Protein AF-A0A1Z3N7N1-F1 (afdb_monomer_lite)

Sequence (97 aa):
MLLFYGNQMNMKKEEVLTTESSKVESWERWWHALSISDTLLSRAEEDPSMKEICNYLESIEVVFEDACDPADDFKAYAIRSLCQAVRRTLKNKQEST

Organism: Bdellovibrio bacteriovorus (NCBI:txid959)

Radius of gyration: 23.08 Å; chains: 1; bounding box: 68×18×72 Å

Secondary structure (DSSP, 8-state):
---------SSSSSSSSSTTHHHHHHHHHHHHHHHHHHHHHHTGGG---HHHHHHHHHHHHHHTTTTT-HHHHHHHHHHHHHHHHHHHHHHHHHHT-

Structure (mmCIF, N/CA/C/O backbone):
data_AF-A0A1Z3N7N1-F1
#
_entry.id   AF-A0A1Z3N7N1-F1
#
loop_
_atom_site.group_PDB
_atom_site.id
_atom_site.type_symbol
_atom_site.label_atom_id
_atom_site.label_alt_id
_atom_site.label_comp_id
_atom_site.label_asym_id
_atom_site.label_entity_id
_atom_site.label_seq_id
_atom_site.pdbx_PDB_ins_code
_atom_site.Cartn_x
_atom_site.Cartn_y
_atom_site.Cartn_z
_atom_site.occupancy
_atom_site.B_iso_or_equiv
_atom_site.auth_seq_id
_atom_site.auth_comp_id
_atom_site.auth_asym_id
_atom_site.auth_atom_id
_atom_site.pdbx_PDB_model_num
ATOM 1 N N . MET A 1 1 ? 43.274 11.028 -53.923 1.00 36.19 1 MET A N 1
ATOM 2 C CA . MET A 1 1 ? 44.285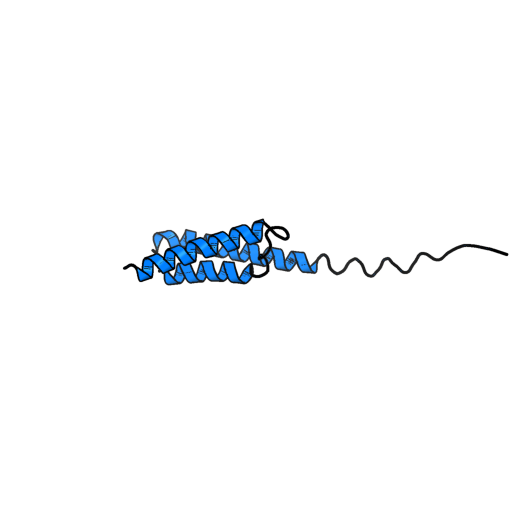 10.249 -53.183 1.00 36.19 1 MET A CA 1
ATOM 3 C C . MET A 1 1 ? 43.846 10.232 -51.723 1.00 36.19 1 MET A C 1
ATOM 5 O O . MET A 1 1 ? 43.769 11.293 -51.121 1.00 36.19 1 MET A O 1
ATOM 9 N N . LEU A 1 2 ? 43.411 9.067 -51.237 1.00 41.03 2 LEU A N 1
ATOM 10 C CA . LEU A 1 2 ? 43.089 8.777 -49.832 1.00 41.03 2 LEU A CA 1
ATOM 11 C C . LEU A 1 2 ? 44.346 8.897 -48.968 1.00 41.03 2 LEU A C 1
ATOM 13 O O . LEU A 1 2 ? 45.366 8.389 -49.415 1.00 41.03 2 LEU A O 1
ATOM 17 N N . LEU A 1 3 ? 44.235 9.403 -47.733 1.00 37.75 3 LEU A N 1
ATOM 18 C CA . LEU A 1 3 ? 44.868 8.786 -46.560 1.00 37.75 3 LEU A CA 1
ATOM 19 C C . LEU A 1 3 ? 44.026 9.032 -45.291 1.00 37.75 3 LEU A C 1
ATOM 21 O O . LEU A 1 3 ? 43.478 10.108 -45.074 1.00 37.75 3 LEU A O 1
ATOM 25 N N . PHE A 1 4 ? 43.903 7.948 -44.528 1.00 40.81 4 PHE A N 1
ATOM 26 C CA . PHE A 1 4 ? 43.105 7.689 -43.329 1.00 40.81 4 PHE A CA 1
ATOM 27 C C . PHE A 1 4 ? 43.840 8.084 -42.027 1.00 40.81 4 PHE A C 1
ATOM 29 O O . PHE A 1 4 ? 45.042 8.334 -42.056 1.00 40.81 4 PHE A O 1
ATOM 36 N N . TYR A 1 5 ? 43.114 7.946 -40.903 1.00 39.53 5 TYR A N 1
ATOM 37 C CA . TYR A 1 5 ? 43.509 8.019 -39.478 1.00 39.53 5 TYR A CA 1
ATOM 38 C C . TYR A 1 5 ? 43.586 9.442 -38.905 1.00 39.53 5 TYR A C 1
ATOM 40 O O . TYR A 1 5 ? 44.293 10.291 -39.415 1.00 39.53 5 TYR A O 1
ATOM 48 N N . GLY A 1 6 ? 42.916 9.812 -37.818 1.00 37.34 6 GLY A N 1
ATOM 49 C CA . GLY A 1 6 ? 42.147 9.076 -36.826 1.00 37.34 6 GLY A CA 1
ATOM 50 C C . GLY A 1 6 ? 42.203 9.909 -35.548 1.00 37.34 6 GLY A C 1
ATOM 51 O O . GLY A 1 6 ? 43.289 10.202 -35.064 1.00 37.34 6 GLY A O 1
ATOM 52 N N . ASN A 1 7 ? 41.058 10.321 -35.007 1.00 38.09 7 ASN A N 1
ATOM 53 C CA . ASN A 1 7 ? 40.993 10.723 -33.605 1.00 38.09 7 ASN A CA 1
ATOM 54 C C . ASN A 1 7 ? 39.608 10.380 -33.049 1.00 38.09 7 ASN A C 1
ATOM 56 O O . ASN A 1 7 ? 38.735 11.225 -32.868 1.00 38.09 7 ASN A O 1
ATOM 60 N N . GLN A 1 8 ? 39.409 9.077 -32.833 1.00 44.84 8 GLN A N 1
ATOM 61 C CA . GLN A 1 8 ? 38.354 8.531 -31.986 1.00 44.84 8 GLN A CA 1
ATOM 62 C C . GLN A 1 8 ? 38.617 8.926 -30.525 1.00 44.84 8 GLN A C 1
ATOM 64 O O . GLN A 1 8 ? 38.993 8.082 -29.726 1.00 44.84 8 GLN A O 1
ATOM 69 N N . MET A 1 9 ? 38.450 10.190 -30.148 1.00 42.69 9 MET A N 1
ATOM 70 C CA . MET A 1 9 ? 38.419 10.582 -28.734 1.00 42.69 9 MET A CA 1
ATOM 71 C C . MET A 1 9 ? 37.537 11.811 -28.548 1.00 42.69 9 MET A C 1
ATOM 73 O O . MET A 1 9 ? 38.020 12.875 -28.190 1.00 42.69 9 MET A O 1
ATOM 77 N N . ASN A 1 10 ? 36.235 11.681 -28.822 1.00 44.81 10 ASN A N 1
ATOM 78 C CA . ASN A 1 10 ? 35.254 12.643 -28.302 1.00 44.81 10 ASN A CA 1
ATOM 79 C C . ASN A 1 10 ? 33.804 12.128 -28.249 1.00 44.81 10 ASN A C 1
ATOM 81 O O . ASN A 1 10 ? 32.866 12.897 -28.385 1.00 44.81 10 ASN A O 1
ATOM 85 N N . MET A 1 11 ? 33.599 10.824 -28.037 1.00 42.53 11 MET A N 1
ATOM 86 C CA . MET A 1 11 ? 32.250 10.245 -27.881 1.00 42.53 11 MET A CA 1
ATOM 87 C C . MET A 1 11 ? 32.150 9.282 -26.689 1.00 42.53 11 MET A C 1
ATOM 89 O O . MET A 1 11 ? 31.469 8.270 -26.761 1.00 42.53 11 MET A O 1
ATOM 93 N N . LYS A 1 12 ? 32.883 9.536 -25.597 1.00 42.09 12 LYS A N 1
ATOM 94 C CA . LYS A 1 12 ? 32.857 8.667 -24.399 1.00 42.09 12 LYS A CA 1
ATOM 95 C C . LYS A 1 12 ? 32.613 9.394 -23.073 1.00 42.09 12 LYS A C 1
ATOM 97 O O . LYS A 1 12 ? 32.869 8.820 -22.023 1.00 42.09 12 LYS A O 1
ATOM 102 N N . LYS A 1 13 ? 32.145 10.646 -23.085 1.00 44.41 13 LYS A N 1
ATOM 103 C CA . LYS A 1 13 ? 31.934 11.412 -21.840 1.00 44.41 13 LYS A CA 1
ATOM 104 C C . LYS A 1 13 ? 30.498 11.838 -21.538 1.00 44.41 13 LYS A C 1
ATOM 106 O O . LYS A 1 13 ? 30.293 12.441 -20.495 1.00 44.41 13 LYS A O 1
ATOM 111 N N . GLU A 1 14 ? 29.518 11.460 -22.355 1.00 42.94 14 GLU A N 1
ATOM 112 C CA . GLU A 1 14 ? 28.105 11.816 -22.117 1.00 42.94 14 GLU A CA 1
ATOM 113 C C . GLU A 1 14 ? 27.178 10.617 -21.854 1.00 42.94 14 GLU A C 1
ATOM 115 O O . GLU A 1 14 ? 25.966 10.753 -21.921 1.00 42.94 14 GLU A O 1
ATOM 120 N N . GLU A 1 15 ? 27.716 9.448 -21.491 1.00 42.44 15 GLU A N 1
ATOM 121 C CA . GLU A 1 15 ? 26.897 8.243 -21.245 1.00 42.44 15 GLU A CA 1
ATOM 122 C C . GLU A 1 15 ? 26.946 7.710 -19.800 1.00 42.44 15 GLU A C 1
ATOM 124 O O . GLU A 1 15 ? 26.544 6.580 -19.546 1.00 42.44 15 GLU A O 1
ATOM 129 N N . VAL A 1 16 ? 27.433 8.492 -18.825 1.00 44.69 16 VAL A N 1
ATOM 130 C CA . VAL A 1 16 ? 27.685 7.982 -17.452 1.00 44.69 16 VAL A CA 1
ATOM 131 C C . VAL A 1 16 ? 26.936 8.747 -16.347 1.00 44.69 16 VAL A C 1
ATOM 133 O O . VAL A 1 16 ? 27.213 8.548 -15.174 1.00 44.69 16 VAL A O 1
ATOM 136 N N . LEU A 1 17 ? 25.958 9.604 -16.665 1.00 42.44 17 LEU A N 1
ATOM 137 C CA . LEU A 1 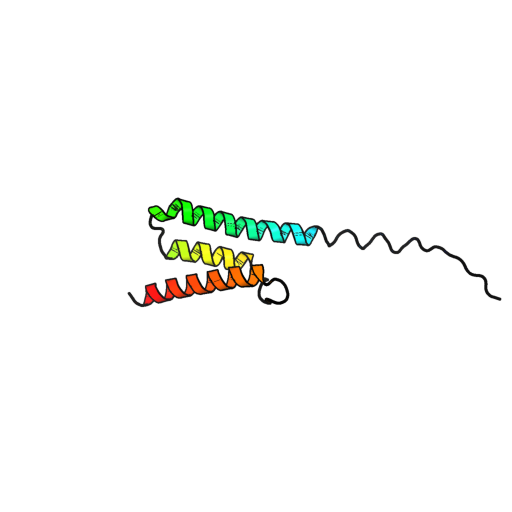17 ? 25.268 10.418 -15.640 1.00 42.44 17 LEU A CA 1
ATOM 138 C C . LEU A 1 17 ? 23.765 10.157 -15.471 1.00 42.44 17 LEU A C 1
ATOM 140 O O . LEU A 1 17 ? 23.154 10.741 -14.583 1.00 42.44 17 LEU A O 1
ATOM 144 N N . THR A 1 18 ? 23.156 9.262 -16.249 1.00 42.56 18 THR A N 1
ATOM 145 C CA . THR A 1 18 ? 21.699 9.026 -16.178 1.00 42.56 18 THR A CA 1
ATOM 146 C C . THR A 1 18 ? 21.304 7.731 -15.465 1.00 42.56 18 THR A C 1
ATOM 148 O O . THR A 1 18 ? 20.172 7.610 -15.007 1.00 42.56 18 THR A O 1
ATOM 151 N N . THR A 1 19 ? 22.218 6.773 -15.293 1.00 42.56 19 THR A N 1
ATOM 152 C CA . THR A 1 19 ? 21.904 5.462 -14.687 1.00 42.56 19 THR A CA 1
ATOM 153 C C . THR A 1 19 ? 21.962 5.409 -13.160 1.00 42.56 19 THR A C 1
ATOM 155 O O . THR A 1 19 ? 21.503 4.427 -12.576 1.00 42.56 19 THR A O 1
ATOM 158 N N . GLU A 1 20 ? 22.531 6.417 -12.496 1.00 41.16 20 GLU A N 1
ATOM 159 C CA . GLU A 1 20 ? 22.564 6.475 -11.024 1.00 41.16 20 GLU A CA 1
ATOM 160 C C . GLU A 1 20 ? 21.352 7.212 -10.444 1.00 41.16 20 GLU A C 1
ATOM 162 O O . GLU A 1 20 ? 20.847 6.811 -9.398 1.00 41.16 20 GLU A O 1
ATOM 167 N N . SER A 1 21 ? 20.815 8.206 -11.162 1.00 41.09 21 SER A N 1
ATOM 168 C CA . SER A 1 21 ? 19.666 9.002 -10.707 1.00 41.09 21 SER A CA 1
ATOM 169 C C . SER A 1 21 ? 18.377 8.178 -10.589 1.00 41.09 21 SER A C 1
ATOM 171 O O . SER A 1 21 ? 17.650 8.330 -9.614 1.00 41.09 21 SER A O 1
ATOM 173 N N . SER A 1 22 ? 18.114 7.248 -11.517 1.00 48.19 22 SER A N 1
ATOM 174 C CA . SER A 1 22 ? 16.871 6.452 -11.503 1.00 48.19 22 SER A CA 1
ATOM 175 C C . SER A 1 22 ? 16.846 5.336 -10.449 1.00 48.19 22 SER A C 1
ATOM 177 O O . SER A 1 22 ? 15.786 4.809 -10.112 1.00 48.19 22 SER A O 1
ATOM 179 N N . LYS A 1 23 ? 18.006 4.946 -9.902 1.00 49.22 23 LYS A N 1
ATOM 180 C CA . LYS A 1 23 ? 18.087 3.888 -8.880 1.00 49.22 23 LYS A CA 1
ATOM 181 C C . LYS A 1 23 ? 17.748 4.395 -7.482 1.00 49.22 23 LYS A C 1
ATOM 183 O O . LYS A 1 23 ? 17.218 3.622 -6.684 1.00 49.22 23 LYS A O 1
ATOM 188 N N . VAL A 1 24 ? 18.051 5.661 -7.193 1.00 49.00 24 VAL A N 1
ATOM 189 C CA . VAL A 1 24 ? 17.814 6.276 -5.877 1.00 49.00 24 VAL A CA 1
ATOM 190 C C . VAL A 1 24 ? 16.313 6.458 -5.637 1.00 49.00 24 VAL A C 1
ATOM 192 O O . VAL A 1 24 ? 15.815 6.001 -4.611 1.00 49.00 24 VAL A O 1
ATOM 195 N N . GLU A 1 25 ? 15.575 6.953 -6.638 1.00 59.38 25 GLU A N 1
ATOM 196 C CA . GLU A 1 25 ? 14.105 7.069 -6.595 1.00 59.38 25 GLU A CA 1
ATOM 197 C C . GLU A 1 25 ? 13.421 5.701 -6.429 1.00 59.38 25 GLU A C 1
ATOM 199 O O . GLU A 1 25 ? 12.404 5.571 -5.744 1.00 59.38 25 GLU A O 1
ATOM 204 N N . SER A 1 26 ? 14.013 4.631 -6.983 1.00 74.06 26 SER A N 1
ATOM 205 C CA . SER A 1 26 ? 13.451 3.293 -6.822 1.00 74.06 26 SER A CA 1
ATOM 206 C C . SER A 1 26 ? 13.589 2.746 -5.402 1.00 74.06 26 SER A C 1
ATOM 208 O O . SER A 1 26 ? 12.736 1.957 -5.013 1.00 74.06 26 SER A O 1
ATOM 210 N N . TRP A 1 27 ? 14.639 3.060 -4.642 1.00 85.75 27 TRP A N 1
ATOM 211 C CA . TRP A 1 27 ? 14.814 2.503 -3.292 1.00 85.75 27 TRP A CA 1
ATOM 212 C C . TRP A 1 27 ? 13.837 3.124 -2.288 1.00 85.75 27 TRP A C 1
ATOM 214 O O . TRP A 1 27 ? 13.240 2.405 -1.486 1.00 85.75 27 TRP A O 1
ATOM 224 N N . GLU A 1 28 ? 13.635 4.438 -2.364 1.00 90.00 28 GLU A N 1
ATOM 225 C CA . GLU A 1 28 ? 12.810 5.191 -1.415 1.00 90.00 28 GLU A CA 1
ATOM 226 C C . GLU A 1 28 ? 11.350 4.727 -1.427 1.00 90.00 28 GLU A C 1
ATOM 228 O O . GLU A 1 28 ? 10.764 4.514 -0.365 1.00 90.00 28 GLU A O 1
ATOM 233 N N . ARG A 1 29 ? 10.786 4.449 -2.611 1.00 90.50 29 ARG A N 1
ATOM 234 C CA . ARG A 1 29 ? 9.430 3.884 -2.737 1.00 90.50 29 ARG A CA 1
ATOM 235 C C . ARG A 1 29 ? 9.277 2.511 -2.081 1.00 90.50 29 ARG A C 1
ATOM 237 O O . ARG A 1 29 ? 8.261 2.235 -1.443 1.00 90.50 29 ARG A O 1
ATOM 244 N N . TRP A 1 30 ? 10.291 1.652 -2.195 1.00 92.62 30 TRP A N 1
ATOM 245 C CA . TRP A 1 30 ? 10.279 0.334 -1.556 1.00 92.62 30 TRP A CA 1
ATOM 246 C C . TRP A 1 30 ? 10.428 0.451 -0.043 1.00 92.62 30 TRP A C 1
ATOM 248 O O . TRP A 1 30 ? 9.725 -0.238 0.695 1.00 92.62 30 TRP A O 1
ATOM 258 N N . TRP A 1 31 ? 11.292 1.355 0.421 1.00 94.94 31 TRP A N 1
ATOM 259 C CA . TRP A 1 31 ? 11.440 1.640 1.843 1.00 94.94 31 TRP A CA 1
ATOM 260 C C . TRP A 1 31 ? 10.149 2.191 2.453 1.00 94.94 31 TRP A C 1
ATOM 262 O O . TRP A 1 31 ? 9.743 1.765 3.532 1.00 94.94 31 TRP A O 1
ATOM 272 N N . HIS A 1 32 ? 9.453 3.072 1.732 1.00 94.19 32 HIS A N 1
ATOM 273 C CA . HIS A 1 32 ? 8.145 3.587 2.127 1.00 94.19 32 HIS A CA 1
ATOM 274 C C . HIS A 1 32 ? 7.125 2.461 2.333 1.00 94.19 32 HIS A C 1
ATOM 276 O O . HIS A 1 32 ? 6.536 2.357 3.410 1.00 94.19 32 HIS A O 1
ATOM 282 N N . ALA A 1 33 ? 6.978 1.558 1.357 1.00 94.25 33 ALA A N 1
ATOM 283 C CA . ALA A 1 33 ? 6.089 0.400 1.482 1.00 94.25 33 ALA A CA 1
ATOM 284 C C . ALA A 1 33 ? 6.446 -0.502 2.678 1.00 94.25 33 ALA A C 1
ATOM 286 O O . ALA A 1 33 ? 5.551 -0.930 3.410 1.00 94.25 33 ALA A O 1
ATOM 287 N N . LEU A 1 34 ? 7.739 -0.757 2.907 1.00 95.69 34 LEU A N 1
ATOM 288 C CA . LEU A 1 34 ? 8.210 -1.535 4.058 1.00 95.69 34 LEU A CA 1
ATOM 289 C C . LEU A 1 34 ? 7.880 -0.843 5.385 1.00 95.69 34 LEU A C 1
ATOM 291 O O . LEU A 1 34 ? 7.306 -1.471 6.268 1.00 95.69 34 LEU A O 1
ATOM 295 N N . SER A 1 35 ? 8.146 0.459 5.500 1.00 96.38 35 SER A N 1
ATOM 296 C CA . SER A 1 35 ? 7.843 1.224 6.715 1.00 96.38 35 SER A CA 1
ATOM 297 C C . SER A 1 35 ? 6.350 1.223 7.060 1.00 96.38 35 SER A C 1
ATOM 299 O O . SER A 1 35 ? 5.975 1.129 8.231 1.00 96.38 35 SER A O 1
ATOM 301 N N . ILE A 1 36 ? 5.482 1.270 6.043 1.00 95.44 36 ILE A N 1
ATOM 302 C CA . ILE A 1 36 ? 4.034 1.172 6.226 1.00 95.44 36 ILE A CA 1
ATOM 303 C C . ILE A 1 36 ? 3.653 -0.233 6.691 1.00 95.44 36 ILE A C 1
ATOM 305 O O . ILE A 1 36 ? 2.850 -0.364 7.613 1.00 95.44 36 ILE A O 1
ATOM 309 N N . SER A 1 37 ? 4.241 -1.274 6.095 1.00 94.31 37 SER A N 1
ATOM 310 C CA . SER A 1 37 ? 4.039 -2.658 6.533 1.00 94.31 37 SER A CA 1
ATOM 311 C C . SER A 1 37 ? 4.419 -2.839 8.005 1.00 94.31 37 SER A C 1
ATOM 313 O O . SER A 1 37 ? 3.617 -3.351 8.781 1.00 94.31 37 SER A O 1
ATOM 315 N N . ASP A 1 38 ? 5.593 -2.362 8.417 1.00 95.00 38 ASP A N 1
ATOM 316 C CA . ASP A 1 38 ? 6.061 -2.448 9.806 1.00 95.00 38 ASP A CA 1
ATOM 317 C C . ASP A 1 38 ? 5.161 -1.656 10.766 1.00 95.00 38 ASP A C 1
ATOM 319 O O . ASP A 1 38 ? 4.854 -2.107 11.873 1.00 95.00 38 ASP A O 1
ATOM 323 N N . THR A 1 39 ? 4.670 -0.494 10.330 1.00 93.06 39 THR A N 1
ATOM 324 C CA . THR A 1 39 ? 3.730 0.318 11.114 1.00 93.06 39 THR A CA 1
ATOM 325 C C . THR A 1 39 ? 2.398 -0.406 11.307 1.00 93.06 39 THR A C 1
ATOM 327 O O . THR A 1 39 ? 1.890 -0.473 12.423 1.00 93.06 39 THR A O 1
ATOM 330 N N . LEU A 1 40 ? 1.839 -0.991 10.244 1.00 91.88 40 LEU A N 1
ATOM 331 C CA . LEU A 1 40 ? 0.588 -1.747 10.318 1.00 91.88 40 LEU A CA 1
ATOM 332 C C . LEU A 1 40 ? 0.736 -3.021 11.157 1.00 91.88 40 LEU A C 1
ATOM 334 O O . LEU A 1 40 ? -0.176 -3.360 11.905 1.00 91.88 40 LEU A O 1
ATOM 338 N N . LEU A 1 41 ? 1.878 -3.706 11.064 1.00 92.75 41 LEU A N 1
ATOM 339 C CA . LEU A 1 41 ? 2.165 -4.898 11.862 1.00 92.75 41 LEU A CA 1
ATOM 340 C C . LEU A 1 41 ? 2.329 -4.569 13.346 1.00 92.75 41 LEU A C 1
ATOM 342 O O . LEU A 1 41 ? 1.730 -5.238 14.182 1.00 92.75 41 LEU A O 1
ATOM 346 N N . SER A 1 42 ? 3.104 -3.534 13.679 1.00 92.00 42 SER A N 1
ATOM 347 C CA . SER A 1 42 ? 3.333 -3.145 15.079 1.00 92.00 42 SER A CA 1
ATOM 348 C C . SER A 1 42 ? 2.061 -2.666 15.774 1.00 92.00 42 SER A C 1
ATOM 350 O O . SER A 1 42 ? 1.926 -2.831 16.982 1.00 92.00 42 SER A O 1
ATOM 352 N N . ARG A 1 43 ? 1.110 -2.127 15.007 1.00 88.56 43 ARG A N 1
ATOM 353 C CA . ARG A 1 43 ? -0.166 -1.615 15.513 1.00 88.56 43 ARG A CA 1
ATOM 354 C C . ARG A 1 43 ? -1.337 -2.560 15.277 1.00 88.56 43 ARG A C 1
ATOM 356 O O . ARG A 1 43 ? -2.470 -2.180 15.538 1.00 88.56 43 ARG A O 1
ATOM 363 N N . ALA A 1 44 ? -1.104 -3.786 14.808 1.00 87.44 44 ALA A N 1
ATOM 364 C CA . ALA A 1 44 ? -2.183 -4.729 14.506 1.00 87.44 44 ALA A CA 1
ATOM 365 C C . ALA A 1 44 ? -3.060 -5.042 15.734 1.00 87.44 44 ALA A C 1
ATOM 367 O O . ALA A 1 44 ? -4.263 -5.245 15.596 1.00 87.44 44 ALA A O 1
ATOM 368 N N . GLU A 1 45 ? -2.469 -5.039 16.933 1.00 88.19 45 GLU A N 1
ATOM 369 C CA . GLU A 1 45 ? -3.179 -5.251 18.203 1.00 88.19 45 GLU A CA 1
ATOM 370 C C . GLU A 1 45 ? -3.928 -4.000 18.702 1.00 88.19 45 GLU A C 1
ATOM 372 O O . GLU A 1 45 ? -4.787 -4.109 19.573 1.00 88.19 45 GLU A O 1
ATOM 377 N N . GLU A 1 46 ? -3.639 -2.820 18.142 1.00 89.06 46 GLU A N 1
ATOM 378 C CA . GLU A 1 46 ? -4.278 -1.545 18.503 1.00 89.06 46 GLU A CA 1
ATOM 379 C C . GLU A 1 46 ? -5.599 -1.296 17.755 1.00 89.06 46 GLU A C 1
ATOM 381 O O . GLU A 1 46 ? -6.230 -0.264 17.974 1.00 89.06 46 GLU A O 1
ATOM 386 N N . ASP A 1 47 ? -6.004 -2.218 16.875 1.00 84.25 47 ASP A N 1
ATOM 387 C CA . ASP A 1 47 ? -7.197 -2.119 16.022 1.00 84.25 47 ASP A CA 1
ATOM 388 C C . ASP A 1 47 ? -7.288 -0.768 15.275 1.00 84.25 47 ASP A C 1
ATOM 390 O O . ASP A 1 47 ? -8.182 0.052 15.524 1.00 84.25 47 ASP A O 1
ATOM 394 N N . PRO A 1 48 ? -6.325 -0.473 14.375 1.00 87.75 48 PRO A N 1
ATOM 395 C CA . PRO A 1 48 ? -6.267 0.808 13.692 1.00 87.75 48 PRO A CA 1
ATOM 396 C C . PRO A 1 48 ? -7.536 1.028 12.875 1.00 87.75 48 PRO A C 1
ATOM 398 O O . PRO A 1 48 ? -8.038 0.133 12.188 1.00 87.75 48 PRO A O 1
ATOM 401 N N . SER A 1 49 ? -8.044 2.261 12.908 1.00 90.81 49 SER A N 1
ATOM 402 C CA . SER A 1 49 ? -9.295 2.576 12.223 1.00 90.81 49 SER A CA 1
ATOM 403 C C . SER A 1 49 ? -9.198 2.255 10.729 1.00 90.81 49 SER A C 1
ATOM 405 O O . SER A 1 49 ? -8.172 2.473 10.082 1.00 90.81 49 SER A O 1
ATOM 407 N N . MET A 1 50 ? -10.302 1.822 10.125 1.00 91.19 50 MET A N 1
ATOM 408 C CA . MET A 1 50 ? -10.315 1.526 8.690 1.00 91.19 50 MET A CA 1
ATOM 409 C C . MET A 1 50 ? -9.895 2.727 7.825 1.00 91.19 50 MET A C 1
ATOM 411 O O . MET A 1 50 ? -9.254 2.548 6.790 1.00 91.19 50 MET A O 1
ATOM 415 N N . LYS A 1 51 ? -10.209 3.955 8.266 1.00 91.31 51 LYS A N 1
ATOM 416 C CA . LYS A 1 51 ? -9.753 5.195 7.620 1.00 91.31 51 LYS A CA 1
ATOM 417 C C . LYS A 1 51 ? -8.227 5.287 7.608 1.00 91.31 51 LYS A C 1
ATOM 419 O O . LYS A 1 51 ? -7.643 5.632 6.588 1.00 91.31 51 LYS A O 1
ATOM 424 N N . GLU A 1 52 ? -7.594 4.972 8.728 1.00 91.81 52 GLU A N 1
ATOM 425 C CA . GLU A 1 52 ? -6.143 4.982 8.870 1.00 91.81 52 GLU A CA 1
ATOM 426 C C . GLU A 1 52 ? -5.477 3.923 7.983 1.00 91.81 52 GLU A C 1
ATOM 428 O O . GLU A 1 52 ? -4.574 4.257 7.217 1.00 91.81 52 GLU A O 1
ATOM 433 N N . ILE A 1 53 ? -5.993 2.689 7.972 1.00 93.62 53 ILE A N 1
ATOM 434 C CA . ILE A 1 53 ? -5.518 1.631 7.063 1.00 93.62 53 ILE A CA 1
ATOM 435 C C . ILE A 1 53 ? -5.647 2.079 5.599 1.00 93.62 53 ILE A C 1
ATOM 437 O O . ILE A 1 53 ? -4.715 1.923 4.810 1.00 93.62 53 ILE A O 1
ATOM 441 N N . CYS A 1 54 ? -6.780 2.681 5.224 1.00 95.25 54 CYS A N 1
ATOM 442 C CA . CYS A 1 54 ? -6.985 3.186 3.867 1.00 95.25 54 CYS A CA 1
ATOM 443 C C . CYS A 1 54 ? -5.983 4.283 3.487 1.00 95.25 54 CYS A C 1
ATOM 445 O O . CYS A 1 54 ? -5.521 4.287 2.347 1.00 95.25 54 CYS A O 1
ATOM 447 N N . ASN A 1 55 ? -5.639 5.178 4.417 1.00 95.00 55 ASN A N 1
ATOM 448 C CA . ASN A 1 55 ? -4.649 6.231 4.183 1.00 95.00 55 ASN A CA 1
ATOM 449 C C . ASN A 1 55 ? -3.250 5.644 3.949 1.00 95.00 55 ASN A C 1
ATOM 451 O O . ASN A 1 55 ? -2.540 6.094 3.053 1.00 95.00 55 ASN A O 1
ATOM 455 N N . TYR A 1 56 ? -2.864 4.621 4.716 1.00 95.50 56 TYR A N 1
ATOM 456 C CA . TYR A 1 56 ? -1.596 3.920 4.511 1.00 95.50 56 TYR A CA 1
ATOM 457 C C . TYR A 1 56 ? -1.527 3.253 3.133 1.00 95.50 56 TYR A C 1
ATOM 459 O O . TYR A 1 56 ? -0.558 3.444 2.402 1.00 95.50 56 TYR A O 1
ATOM 467 N N . LE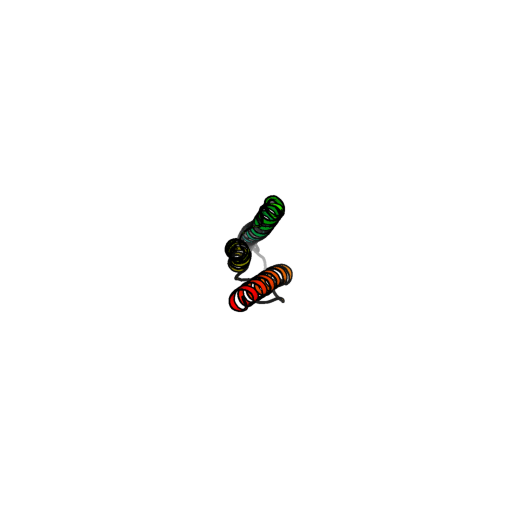U A 1 57 ? -2.576 2.525 2.740 1.00 95.69 57 LEU A N 1
ATOM 468 C CA . LEU A 1 57 ? -2.635 1.880 1.424 1.00 95.69 57 LEU A CA 1
ATOM 469 C C . LEU A 1 57 ? -2.587 2.905 0.284 1.00 95.69 57 LEU A C 1
ATOM 471 O O . LEU A 1 57 ? -1.844 2.716 -0.673 1.00 95.69 57 LEU A O 1
ATOM 475 N N . GLU A 1 58 ? -3.318 4.014 0.407 1.00 95.50 58 GLU A N 1
ATOM 476 C CA . GLU A 1 58 ? -3.301 5.104 -0.575 1.00 95.50 58 GLU A CA 1
ATOM 477 C C . GLU A 1 58 ? -1.923 5.767 -0.683 1.00 95.50 58 GLU A C 1
ATOM 479 O O . GLU A 1 58 ? -1.476 6.083 -1.781 1.00 95.50 58 GLU A O 1
ATOM 484 N N . SER A 1 59 ? -1.207 5.911 0.433 1.00 95.12 59 SER A N 1
ATOM 485 C CA . SER A 1 59 ? 0.155 6.441 0.424 1.00 95.12 59 SER A CA 1
ATOM 486 C C . SER A 1 59 ? 1.127 5.548 -0.357 1.00 95.12 59 SER A C 1
ATOM 488 O O . SER A 1 59 ? 1.984 6.071 -1.066 1.00 95.12 59 SER A O 1
ATOM 490 N N . ILE A 1 60 ? 0.975 4.219 -0.295 1.00 93.94 60 ILE A N 1
ATOM 491 C CA . ILE A 1 60 ? 1.734 3.302 -1.161 1.00 93.94 60 ILE A CA 1
ATOM 492 C C . ILE A 1 60 ? 1.332 3.523 -2.624 1.00 93.94 60 ILE A C 1
ATOM 494 O O . ILE A 1 60 ? 2.192 3.670 -3.481 1.00 93.94 60 ILE A O 1
ATOM 498 N N . GLU A 1 61 ? 0.040 3.605 -2.935 1.00 92.88 61 GLU A N 1
ATOM 499 C CA . GLU A 1 61 ? -0.420 3.793 -4.320 1.00 92.88 61 GLU A CA 1
ATOM 500 C C . GLU A 1 61 ? 0.154 5.047 -4.996 1.00 92.88 61 GLU A C 1
ATOM 502 O O . GLU A 1 61 ? 0.477 4.988 -6.183 1.00 92.88 61 GLU A O 1
ATOM 507 N N . VAL A 1 62 ? 0.27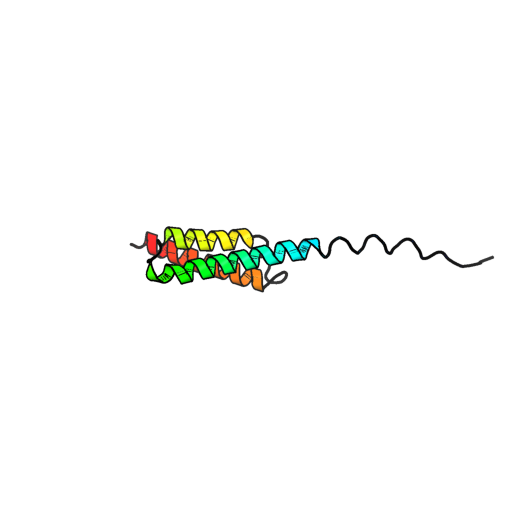8 6.150 -4.248 1.00 91.44 62 VAL A N 1
ATOM 508 C CA . VAL A 1 62 ? 0.829 7.429 -4.729 1.00 91.44 62 VAL A CA 1
ATOM 509 C C . VAL A 1 62 ? 2.318 7.312 -5.038 1.00 91.44 62 VAL A C 1
ATOM 511 O O . VAL A 1 62 ? 2.773 7.753 -6.083 1.00 91.44 62 VAL A O 1
ATOM 514 N N . VAL A 1 63 ? 3.092 6.676 -4.162 1.00 91.12 63 VAL A N 1
ATOM 515 C CA . VAL A 1 63 ? 4.550 6.571 -4.343 1.00 91.12 63 VAL A CA 1
ATOM 516 C C . VAL A 1 63 ? 4.926 5.581 -5.465 1.00 91.12 63 VAL A C 1
ATOM 518 O O . VAL A 1 63 ? 6.045 5.592 -5.974 1.00 91.12 63 VAL A O 1
ATOM 521 N N . PHE A 1 64 ? 3.978 4.749 -5.900 1.00 89.44 64 PHE A N 1
ATOM 522 C CA . PHE A 1 64 ? 4.111 3.848 -7.046 1.00 89.44 64 PHE A CA 1
ATOM 523 C C . PHE A 1 64 ? 3.305 4.322 -8.280 1.00 89.44 64 PHE A C 1
ATOM 525 O O . PHE A 1 64 ? 2.955 3.494 -9.121 1.00 89.44 64 PHE A O 1
ATOM 532 N N . GLU A 1 65 ? 2.987 5.619 -8.406 1.00 78.44 65 GLU A N 1
ATOM 533 C CA . GLU A 1 65 ? 2.113 6.175 -9.461 1.00 78.44 65 GLU A CA 1
ATOM 534 C C . GLU A 1 65 ? 2.532 5.784 -10.891 1.00 78.44 65 GLU A C 1
ATOM 536 O O . GLU A 1 65 ? 1.683 5.357 -11.680 1.00 78.44 65 GLU A O 1
ATOM 541 N N . ASP A 1 66 ? 3.835 5.808 -11.184 1.00 71.12 66 ASP A N 1
ATOM 542 C CA . ASP A 1 66 ? 4.391 5.486 -12.507 1.00 71.12 66 ASP A CA 1
ATOM 543 C C . ASP A 1 66 ? 4.297 3.997 -12.879 1.00 71.12 66 ASP A C 1
ATOM 545 O O . ASP A 1 66 ? 4.499 3.614 -14.030 1.00 71.12 66 ASP A O 1
ATOM 549 N N . ALA A 1 67 ? 3.935 3.125 -11.934 1.00 69.88 67 ALA A N 1
ATOM 550 C CA . ALA A 1 67 ? 3.818 1.686 -12.149 1.00 69.88 67 ALA A CA 1
ATOM 551 C C . ALA A 1 67 ? 2.483 1.292 -12.803 1.00 69.88 67 ALA A C 1
ATOM 553 O O . ALA A 1 67 ? 1.777 0.394 -12.333 1.00 69.88 67 ALA A O 1
ATOM 554 N N . CYS A 1 68 ? 2.089 2.014 -13.852 1.00 65.69 68 CYS A N 1
ATOM 555 C CA . CYS A 1 68 ? 0.849 1.762 -14.580 1.00 65.69 68 CYS A CA 1
ATOM 556 C C . CYS A 1 68 ? 0.986 0.631 -15.609 1.00 65.69 68 CYS A C 1
ATOM 558 O O . CYS A 1 68 ? -0.009 -0.054 -15.854 1.00 65.69 68 CYS A O 1
ATOM 560 N N . ASP A 1 69 ? 2.187 0.396 -16.154 1.00 78.75 69 ASP A N 1
ATOM 561 C CA . ASP A 1 69 ? 2.447 -0.698 -17.094 1.00 78.75 69 ASP A CA 1
ATOM 562 C C . ASP A 1 69 ? 3.204 -1.864 -16.417 1.00 78.75 69 ASP A C 1
ATOM 564 O O . ASP A 1 69 ? 4.343 -1.695 -15.964 1.00 78.75 69 ASP A O 1
ATOM 568 N N . PRO A 1 70 ? 2.613 -3.073 -16.334 1.00 83.50 70 PRO A N 1
ATOM 569 C CA . PRO A 1 70 ? 3.311 -4.254 -15.830 1.00 83.50 70 PRO A CA 1
ATOM 570 C C . PRO A 1 70 ? 4.512 -4.687 -16.689 1.00 83.50 70 PRO A C 1
ATOM 572 O O . PRO A 1 70 ? 5.343 -5.448 -16.190 1.00 83.50 70 PRO A O 1
ATOM 575 N N . ALA A 1 71 ? 4.614 -4.250 -17.949 1.00 85.19 71 ALA A N 1
ATOM 576 C CA . ALA A 1 71 ? 5.759 -4.526 -18.814 1.00 85.19 71 ALA A CA 1
ATOM 577 C C . ALA A 1 71 ? 7.022 -3.755 -18.390 1.00 85.19 71 ALA A C 1
ATOM 579 O O . ALA A 1 71 ? 8.126 -4.269 -18.578 1.00 85.19 71 ALA A O 1
ATOM 580 N N . ASP A 1 72 ? 6.857 -2.577 -17.778 1.00 83.44 72 ASP A N 1
ATOM 581 C CA . ASP A 1 72 ? 7.961 -1.714 -17.345 1.00 83.44 72 ASP A CA 1
ATOM 582 C C . ASP A 1 72 ? 8.461 -2.085 -15.940 1.00 83.44 72 ASP A C 1
ATOM 584 O O . ASP A 1 72 ? 9.663 -2.241 -15.715 1.00 83.44 72 ASP A O 1
ATOM 588 N N . ASP A 1 73 ? 7.541 -2.275 -14.986 1.00 87.50 73 ASP A N 1
ATOM 589 C CA . ASP A 1 73 ? 7.870 -2.691 -13.618 1.00 87.50 73 ASP A CA 1
ATOM 590 C C . ASP A 1 73 ? 6.732 -3.509 -12.989 1.00 87.50 73 ASP A C 1
ATOM 592 O O . ASP A 1 73 ? 5.893 -3.015 -12.228 1.00 87.50 73 ASP A O 1
ATOM 596 N N . PHE A 1 74 ? 6.726 -4.812 -13.281 1.00 88.88 74 PHE A N 1
ATOM 597 C CA . PHE A 1 74 ? 5.722 -5.743 -12.763 1.00 88.88 74 PHE A CA 1
ATOM 598 C C . PHE A 1 74 ? 5.623 -5.746 -11.230 1.00 88.88 74 PHE A C 1
ATOM 600 O O . PHE A 1 74 ? 4.533 -5.905 -10.680 1.00 88.88 74 PHE A O 1
ATOM 607 N N . LYS A 1 75 ? 6.745 -5.585 -10.514 1.00 91.00 75 LYS A N 1
ATOM 608 C CA . LYS A 1 75 ? 6.752 -5.645 -9.043 1.00 91.00 75 LYS A CA 1
ATOM 609 C C . LYS A 1 75 ? 6.046 -4.429 -8.458 1.00 91.00 75 LYS A C 1
ATOM 611 O O . LYS A 1 75 ? 5.196 -4.579 -7.581 1.00 91.00 75 LYS A O 1
ATOM 616 N N . ALA A 1 76 ? 6.384 -3.247 -8.962 1.00 90.62 76 ALA A N 1
ATOM 617 C CA . ALA A 1 76 ? 5.735 -2.001 -8.591 1.00 90.62 76 ALA A CA 1
ATOM 618 C C . ALA A 1 76 ? 4.234 -2.031 -8.931 1.00 90.62 76 ALA A C 1
ATOM 620 O O . ALA A 1 76 ? 3.397 -1.706 -8.084 1.00 90.62 76 ALA A O 1
ATOM 621 N N . TYR A 1 77 ? 3.890 -2.527 -10.126 1.00 90.88 77 TYR A N 1
ATOM 622 C CA .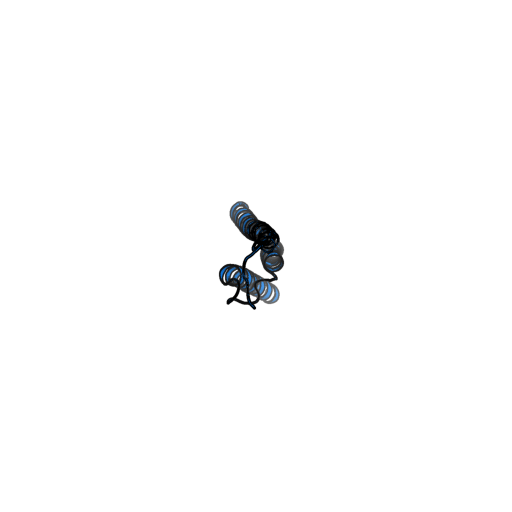 TYR A 1 77 ? 2.505 -2.699 -10.563 1.00 90.88 77 TYR A CA 1
ATOM 623 C C . TYR A 1 77 ? 1.716 -3.622 -9.622 1.00 90.88 77 TYR A C 1
ATOM 625 O O . TYR A 1 77 ? 0.594 -3.296 -9.222 1.00 90.88 77 TYR A O 1
ATOM 633 N N . ALA A 1 78 ? 2.293 -4.765 -9.238 1.00 93.19 78 ALA A N 1
ATOM 634 C CA . ALA A 1 78 ? 1.637 -5.751 -8.383 1.00 93.19 78 ALA A CA 1
ATOM 635 C C . ALA A 1 78 ? 1.335 -5.199 -6.981 1.00 93.19 78 ALA A C 1
ATOM 637 O O . ALA A 1 78 ? 0.220 -5.368 -6.486 1.00 93.19 78 ALA A O 1
ATOM 638 N N . ILE A 1 79 ? 2.294 -4.503 -6.360 1.00 93.88 79 ILE A N 1
ATOM 639 C CA . ILE A 1 79 ? 2.104 -3.886 -5.039 1.00 93.88 79 ILE A CA 1
ATOM 640 C C . ILE A 1 79 ? 1.025 -2.809 -5.090 1.00 93.88 79 ILE A C 1
ATOM 642 O O . ILE A 1 79 ? 0.080 -2.853 -4.301 1.00 93.88 79 ILE A O 1
ATOM 646 N N . ARG A 1 80 ? 1.106 -1.891 -6.059 1.00 93.50 80 ARG A N 1
ATOM 647 C CA . ARG A 1 80 ? 0.097 -0.841 -6.235 1.00 93.50 80 ARG A CA 1
ATOM 648 C C . ARG A 1 80 ? -1.299 -1.424 -6.448 1.00 93.50 80 ARG A C 1
ATOM 650 O O . ARG A 1 80 ? -2.251 -0.995 -5.797 1.00 93.50 80 ARG A O 1
ATOM 657 N N . SER A 1 81 ? -1.416 -2.426 -7.319 1.00 94.38 81 SER A N 1
ATOM 658 C CA . SER A 1 81 ? -2.689 -3.093 -7.617 1.00 94.38 81 SER A CA 1
ATOM 659 C C . SER A 1 81 ? -3.277 -3.788 -6.387 1.00 94.38 81 SER A C 1
ATOM 661 O O . SER A 1 81 ? -4.485 -3.719 -6.154 1.00 94.38 81 SER A O 1
ATOM 663 N N . LEU A 1 8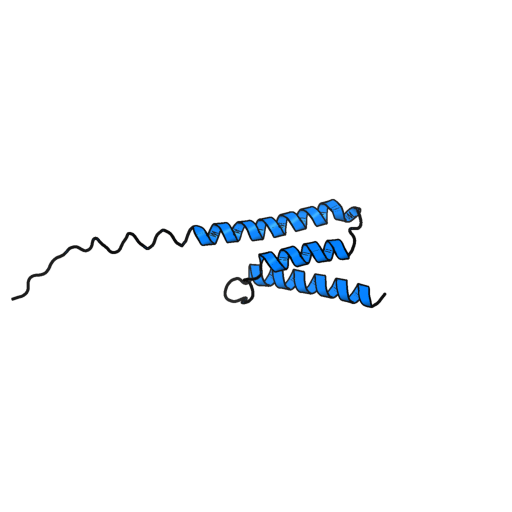2 ? -2.435 -4.421 -5.564 1.00 95.62 82 LEU A N 1
ATOM 664 C CA . LEU A 1 82 ? -2.866 -5.049 -4.319 1.00 95.62 82 LEU A CA 1
ATOM 665 C C . LEU A 1 82 ? -3.378 -4.010 -3.313 1.00 95.62 82 LEU A C 1
ATOM 667 O O . LEU A 1 82 ? -4.475 -4.179 -2.778 1.00 95.62 82 LEU A O 1
ATOM 671 N N . CYS A 1 83 ? -2.636 -2.920 -3.092 1.00 95.50 83 CYS A N 1
ATOM 672 C CA . CYS A 1 83 ? -3.059 -1.834 -2.204 1.00 95.50 83 CYS A CA 1
ATOM 673 C C . CYS A 1 83 ? -4.406 -1.241 -2.643 1.00 95.50 83 CYS A C 1
ATOM 675 O O . CYS A 1 83 ? -5.318 -1.123 -1.819 1.00 95.50 83 CYS A O 1
ATOM 677 N N . GLN A 1 84 ? -4.577 -1.001 -3.948 1.00 94.88 84 GLN A N 1
ATOM 678 C CA . GLN A 1 84 ? -5.843 -0.550 -4.534 1.00 94.88 84 GLN A CA 1
ATOM 679 C C . GLN A 1 84 ? -6.992 -1.518 -4.260 1.00 94.88 84 GLN A C 1
ATOM 681 O O . GLN A 1 84 ? -8.075 -1.095 -3.845 1.00 94.88 84 GLN A O 1
ATOM 686 N N . ALA A 1 85 ? -6.777 -2.815 -4.492 1.00 96.19 85 ALA A N 1
ATOM 687 C CA . ALA A 1 85 ? -7.799 -3.835 -4.293 1.00 96.19 85 ALA A CA 1
ATOM 688 C C . ALA A 1 85 ? -8.236 -3.917 -2.823 1.00 96.19 85 ALA A C 1
ATOM 690 O O . ALA A 1 85 ? -9.437 -3.911 -2.534 1.00 96.19 85 ALA A O 1
ATOM 691 N N . VAL A 1 86 ? -7.278 -3.932 -1.891 1.00 96.00 86 VAL A N 1
ATOM 692 C CA . VAL A 1 86 ? -7.562 -3.974 -0.450 1.00 96.00 86 VAL A CA 1
ATOM 693 C C . VAL A 1 86 ? -8.302 -2.711 -0.015 1.00 96.00 86 VAL A C 1
ATOM 695 O O . VAL A 1 86 ? -9.366 -2.809 0.595 1.00 96.00 86 VAL A O 1
ATOM 698 N N . ARG A 1 87 ? -7.816 -1.523 -0.391 1.00 95.38 87 ARG A N 1
ATOM 699 C CA . ARG A 1 87 ? -8.432 -0.242 -0.017 1.00 95.38 87 ARG A CA 1
ATOM 700 C C . ARG A 1 87 ? -9.868 -0.119 -0.523 1.00 95.38 87 ARG A C 1
ATOM 702 O O . ARG A 1 87 ? -10.750 0.279 0.234 1.00 95.38 87 ARG A O 1
ATOM 709 N N . ARG A 1 88 ? -10.128 -0.492 -1.781 1.00 94.25 88 ARG A N 1
ATOM 710 C CA . ARG A 1 88 ? -11.490 -0.502 -2.351 1.00 94.25 88 ARG A CA 1
ATOM 711 C C . ARG A 1 88 ? -12.398 -1.495 -1.631 1.00 94.25 88 ARG A C 1
ATOM 713 O O . ARG A 1 88 ? -13.540 -1.167 -1.329 1.00 94.25 88 ARG A O 1
ATOM 720 N N . THR A 1 89 ? -11.883 -2.678 -1.303 1.00 94.31 89 THR A N 1
ATOM 721 C CA . THR A 1 89 ? -12.638 -3.692 -0.551 1.00 94.31 89 THR A CA 1
ATOM 722 C C . THR A 1 89 ? -13.023 -3.191 0.842 1.00 94.31 89 THR A C 1
ATOM 724 O O . THR A 1 89 ? -14.154 -3.400 1.276 1.00 94.31 89 THR A O 1
ATOM 727 N N . LEU A 1 90 ? -12.109 -2.501 1.530 1.00 92.25 90 LEU A N 1
ATOM 728 C CA . LEU A 1 90 ? -12.365 -1.900 2.840 1.00 92.25 90 LEU A CA 1
ATOM 729 C C . LEU A 1 90 ? -13.421 -0.787 2.757 1.00 92.25 90 LEU A C 1
ATOM 731 O O . LEU A 1 90 ? -14.396 -0.823 3.504 1.00 92.25 90 LEU A O 1
ATOM 735 N N . LYS A 1 91 ? -13.295 0.145 1.803 1.00 89.94 91 LYS A N 1
ATOM 736 C CA . LYS A 1 91 ? -14.284 1.222 1.610 1.00 89.94 91 LYS A CA 1
ATOM 737 C C . LYS A 1 91 ? -15.691 0.684 1.323 1.00 89.94 91 LYS A C 1
ATOM 739 O O . LYS A 1 91 ? -16.642 1.116 1.964 1.00 89.94 91 LYS A O 1
ATOM 744 N N . ASN A 1 92 ? -15.819 -0.322 0.456 1.00 88.75 92 ASN A N 1
ATOM 745 C CA . ASN A 1 92 ? -17.122 -0.918 0.134 1.00 88.75 92 ASN A CA 1
ATOM 746 C C . ASN A 1 92 ? -17.799 -1.565 1.357 1.00 88.75 92 ASN A C 1
ATOM 748 O O . ASN A 1 92 ? -19.023 -1.532 1.481 1.00 88.75 92 ASN A O 1
ATOM 752 N N . LYS A 1 93 ? -17.018 -2.148 2.278 1.00 81.12 93 LYS A N 1
ATOM 753 C CA . LYS A 1 93 ? -17.557 -2.681 3.540 1.00 81.12 93 LYS A CA 1
ATOM 754 C C . LYS A 1 93 ? -18.079 -1.576 4.458 1.00 81.12 93 LYS A C 1
ATOM 756 O O . LYS A 1 93 ? -19.072 -1.799 5.143 1.00 81.12 93 LYS A O 1
ATOM 761 N N . GLN A 1 94 ? -17.452 -0.398 4.444 1.00 75.44 94 GLN A N 1
ATOM 762 C CA . GLN A 1 94 ? -17.910 0.760 5.214 1.00 75.44 94 GLN A CA 1
ATOM 763 C C . GLN A 1 94 ? -19.299 1.225 4.792 1.00 75.44 94 GLN A C 1
ATOM 765 O O . GLN A 1 94 ? -20.134 1.503 5.637 1.00 75.44 94 GLN A O 1
ATOM 770 N N . GLU A 1 95 ? -19.532 1.312 3.485 1.00 70.62 95 GLU A N 1
ATOM 771 C CA . GLU A 1 95 ? -20.788 1.812 2.913 1.00 70.62 95 GLU A CA 1
ATOM 772 C C . GLU A 1 95 ? -21.945 0.813 3.059 1.00 70.62 95 GLU A C 1
ATOM 774 O O . GLU A 1 95 ? -23.106 1.175 2.885 1.00 70.62 95 GLU A O 1
ATOM 779 N N . SER A 1 96 ? -21.630 -0.445 3.377 1.00 61.47 96 SER A N 1
ATOM 780 C CA . SER A 1 96 ? -22.604 -1.528 3.544 1.00 61.47 96 SER A CA 1
ATOM 781 C C . SER A 1 96 ? -23.064 -1.733 4.997 1.00 61.47 96 SER A C 1
ATOM 783 O O . SER A 1 96 ? -23.866 -2.636 5.235 1.00 61.47 96 SER A O 1
ATOM 785 N N . THR A 1 97 ? -22.541 -0.956 5.955 1.00 52.56 97 THR A N 1
ATOM 786 C CA . THR A 1 97 ? -22.836 -1.057 7.400 1.00 52.56 97 THR A CA 1
ATOM 787 C C . THR A 1 97 ? -23.540 0.201 7.888 1.00 52.56 97 THR A C 1
ATOM 789 O O . THR A 1 97 ? -24.512 0.062 8.661 1.00 52.56 97 THR A O 1
#

Foldseek 3Di:
DDDDDDDPPDDPDPPPPPVVVVVVLVVVLVVLLVVLVVVCVVCVVVVDDLVVLLVSLVVSLVSLVVLPDCVVPVVSVVSNVVSVVVSVVSVVVVVVD

pLDDT: mean 77.01, std 21.49, range [36.19, 96.38]